Protein AF-A0A9D2BWP3-F1 (afdb_monomer)

Nearest PDB structures (foldseek):
  8wkn-assembly1_B  TM=4.792E-01  e=4.115E+00  Bacillus subtilis

Solvent-accessible surface area (backbone atoms only — not comparable to full-atom values): 3961 Å² total; per-residue (Å²): 127,78,43,80,49,82,63,60,91,96,56,48,42,72,75,46,52,72,55,34,64,74,67,74,42,66,92,45,55,42,53,62,53,71,76,78,56,44,54,86,92,55,70,42,71,68,50,43,48,52,42,50,50,56,54,56,71,72,48,88,76,134

pLDDT: mean 91.49, std 7.72, range [63.97, 97.25]

Sequence (62 aa):
MKQVYIHGLGQTPASWEPVLHLLDTSSDAICPDLTKMVSAEDATYSTLYHSFTRFCDGLETP

Secondary structure (DSSP, 8-state):
--EE----TT--GGGGHHHHHHHT-TTTEE---GGGSS-STT--HHHHHHHHHHHHHTSPP-

Mean predicted aligned error: 3.65 Å

Orga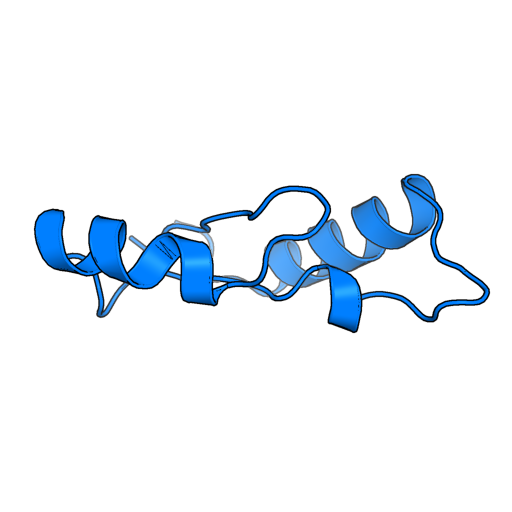nism: NCBI:txid2838589

Foldseek 3Di:
DADEDEDDPPDALCVCVVVCVVVVNVVRYDYDGLCVQDDPVGPDPVSSVVSVVVVVVPDDDD

Structure (mmCIF, N/CA/C/O backbone):
data_AF-A0A9D2BWP3-F1
#
_entry.id   AF-A0A9D2BWP3-F1
#
loop_
_atom_site.group_PDB
_atom_site.id
_atom_site.type_symbol
_atom_site.label_atom_id
_atom_site.label_alt_id
_atom_site.label_comp_id
_atom_site.label_asym_id
_atom_site.label_entity_id
_atom_site.label_seq_id
_atom_site.pdbx_PDB_ins_code
_atom_site.Cartn_x
_atom_site.Cartn_y
_atom_site.Cartn_z
_atom_site.occupancy
_atom_site.B_iso_or_equiv
_atom_site.auth_seq_id
_atom_site.auth_comp_id
_atom_site.auth_asym_id
_atom_sit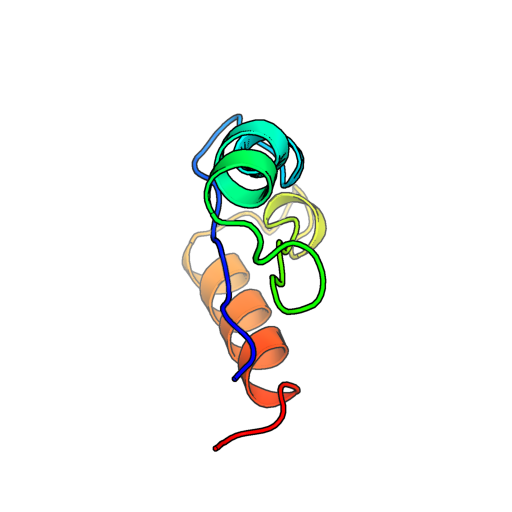e.auth_atom_id
_atom_site.pdbx_PDB_model_num
ATOM 1 N N . MET A 1 1 ? -14.606 -1.951 11.373 1.00 73.00 1 MET A N 1
ATOM 2 C CA . MET A 1 1 ? -14.535 -2.330 9.938 1.00 73.00 1 MET A CA 1
ATOM 3 C C . MET A 1 1 ? -13.158 -1.914 9.474 1.00 73.00 1 MET A C 1
ATOM 5 O O . MET A 1 1 ? -12.844 -0.741 9.625 1.00 73.00 1 MET A O 1
ATOM 9 N N . LYS A 1 2 ? -12.321 -2.841 8.999 1.00 81.62 2 LYS A N 1
ATOM 10 C CA . LYS A 1 2 ? -10.948 -2.491 8.608 1.00 81.62 2 LYS A CA 1
ATOM 11 C C . LYS A 1 2 ? -10.972 -1.668 7.316 1.00 81.62 2 LYS A C 1
ATOM 13 O O . LYS A 1 2 ? -11.720 -1.997 6.398 1.00 81.62 2 LYS A O 1
ATOM 18 N N . GLN A 1 3 ? -10.187 -0.596 7.257 1.00 90.12 3 GLN A N 1
ATOM 19 C CA . GLN A 1 3 ? -10.109 0.303 6.098 1.00 90.12 3 GLN A CA 1
ATOM 20 C C . GLN A 1 3 ? -8.705 0.245 5.496 1.00 90.12 3 GLN A C 1
ATOM 22 O O . GLN A 1 3 ? -7.718 0.331 6.224 1.00 90.12 3 GLN A O 1
ATOM 27 N N . VAL A 1 4 ? -8.610 0.102 4.172 1.00 94.06 4 VAL A N 1
ATOM 28 C CA . VAL A 1 4 ? -7.327 0.031 3.458 1.00 94.06 4 VAL A CA 1
ATOM 29 C C . VAL A 1 4 ? -6.989 1.396 2.861 1.00 94.06 4 VAL A C 1
ATOM 31 O O . VAL A 1 4 ? -7.747 1.924 2.049 1.00 94.06 4 VAL A O 1
ATOM 34 N N . TYR A 1 5 ? -5.836 1.944 3.238 1.00 95.50 5 TYR A N 1
ATOM 35 C CA . TYR A 1 5 ? -5.333 3.242 2.793 1.00 95.50 5 TYR A CA 1
ATOM 36 C C . TYR A 1 5 ? -4.150 3.044 1.842 1.00 95.50 5 TYR A C 1
ATOM 38 O O . TYR A 1 5 ? -3.081 2.578 2.237 1.00 95.50 5 TYR A O 1
ATOM 46 N N . ILE A 1 6 ? -4.339 3.385 0.567 1.00 96.94 6 ILE A N 1
ATOM 47 C CA . ILE A 1 6 ? -3.361 3.138 -0.501 1.00 96.94 6 ILE A CA 1
ATOM 48 C C . ILE A 1 6 ? -2.578 4.423 -0.783 1.00 96.94 6 ILE A C 1
ATOM 50 O O . ILE A 1 6 ? -3.173 5.462 -1.057 1.00 96.94 6 ILE A O 1
ATOM 54 N N . HIS A 1 7 ? -1.247 4.372 -0.706 1.00 96.56 7 HIS A N 1
ATOM 55 C CA . HIS A 1 7 ? -0.384 5.518 -1.013 1.00 96.56 7 HIS A CA 1
ATOM 56 C C . HIS A 1 7 ? -0.118 5.668 -2.526 1.00 96.56 7 HIS A C 1
ATOM 58 O O . HIS A 1 7 ? -0.293 4.726 -3.301 1.00 96.56 7 HIS A O 1
ATOM 64 N N . GLY A 1 8 ? 0.336 6.853 -2.948 1.00 93.69 8 GLY A N 1
ATOM 65 C CA . GLY A 1 8 ? 0.710 7.146 -4.337 1.00 93.69 8 GLY A CA 1
ATOM 66 C C . GLY A 1 8 ? 2.176 6.845 -4.683 1.00 93.69 8 GLY A C 1
ATOM 67 O O . GLY A 1 8 ? 2.963 6.392 -3.849 1.00 93.69 8 GLY A O 1
ATOM 68 N N . LEU A 1 9 ? 2.564 7.131 -5.932 1.00 92.12 9 LEU A N 1
ATOM 69 C CA . LEU A 1 9 ? 3.947 6.987 -6.406 1.00 92.12 9 LEU A CA 1
ATOM 70 C C . LEU A 1 9 ? 4.900 7.907 -5.622 1.00 92.12 9 LEU A C 1
ATOM 72 O O . LEU A 1 9 ? 4.622 9.091 -5.450 1.00 92.12 9 LEU A O 1
ATOM 76 N N . GLY A 1 10 ? 6.032 7.362 -5.165 1.00 91.44 10 GLY A N 1
ATOM 77 C CA . GLY A 1 10 ? 7.031 8.093 -4.372 1.00 91.44 10 GLY A CA 1
ATOM 78 C C . GLY A 1 10 ? 6.659 8.287 -2.896 1.00 91.44 10 GLY A C 1
ATOM 79 O O . GLY A 1 10 ? 7.456 8.829 -2.136 1.00 91.44 10 GLY A O 1
ATOM 80 N N . GLN A 1 11 ? 5.476 7.830 -2.485 1.00 95.88 11 GLN A N 1
ATOM 81 C CA . GLN A 1 11 ? 5.038 7.798 -1.092 1.00 95.88 11 GLN A CA 1
ATOM 82 C C . GLN A 1 11 ? 5.249 6.406 -0.484 1.00 95.88 11 GLN A C 1
ATOM 84 O O . GLN A 1 11 ? 5.547 5.438 -1.182 1.00 95.88 11 GLN A O 1
ATOM 89 N N . THR A 1 12 ? 5.067 6.315 0.830 1.00 96.62 12 THR A N 1
ATOM 90 C CA . THR A 1 12 ? 5.089 5.073 1.615 1.00 96.62 12 THR A CA 1
ATOM 91 C C . THR A 1 12 ? 3.864 5.047 2.538 1.00 96.62 12 THR A C 1
ATOM 93 O O . THR A 1 12 ? 3.195 6.079 2.678 1.00 96.62 12 THR A O 1
ATOM 96 N N . PRO A 1 13 ? 3.571 3.928 3.229 1.00 97.12 13 PRO A N 1
ATOM 97 C CA . PRO A 1 13 ? 2.499 3.875 4.229 1.00 97.12 13 PRO A CA 1
ATOM 98 C C . PRO A 1 13 ? 2.522 5.011 5.261 1.00 97.12 13 PRO A C 1
ATOM 100 O O . PRO A 1 13 ? 1.465 5.482 5.669 1.00 97.12 13 PRO A O 1
ATOM 103 N N . ALA A 1 14 ? 3.711 5.508 5.619 1.00 96.38 14 ALA A N 1
ATOM 104 C CA . ALA A 1 14 ? 3.886 6.592 6.587 1.00 96.38 14 ALA A CA 1
ATOM 105 C C . ALA A 1 14 ? 3.206 7.908 6.162 1.00 96.38 14 ALA A C 1
ATOM 107 O O . ALA A 1 14 ? 2.900 8.750 7.000 1.00 96.38 14 ALA A O 1
ATOM 108 N N . SER A 1 15 ? 2.901 8.083 4.868 1.00 96.44 15 SER A N 1
ATOM 109 C CA . SER A 1 15 ? 2.161 9.257 4.377 1.00 96.44 15 SER A CA 1
ATOM 110 C C . SER A 1 15 ? 0.754 9.376 4.978 1.00 96.44 15 SER A C 1
ATOM 112 O O . SER A 1 15 ? 0.185 10.467 4.980 1.00 96.44 15 SER A O 1
ATOM 114 N N . TRP A 1 16 ? 0.204 8.281 5.512 1.00 95.94 16 TRP A N 1
ATOM 115 C CA . TRP A 1 16 ? -1.102 8.268 6.166 1.00 95.94 16 TRP A CA 1
ATOM 116 C C . TRP A 1 16 ? -1.054 8.586 7.664 1.00 95.94 16 TRP A C 1
ATOM 118 O O . TRP A 1 16 ? -2.098 8.919 8.217 1.00 95.94 16 TRP A O 1
ATOM 128 N N . GLU A 1 17 ? 0.110 8.561 8.325 1.00 94.62 17 GLU A N 1
ATOM 129 C CA . GLU A 1 17 ? 0.211 8.766 9.782 1.00 94.62 17 GLU A CA 1
ATOM 130 C C . GLU A 1 17 ? -0.486 10.049 10.276 1.00 94.62 17 GLU A C 1
ATOM 132 O O . GLU A 1 17 ? -1.300 9.950 11.200 1.00 94.62 17 GLU A O 1
ATOM 137 N N . PRO A 1 18 ? -0.283 11.237 9.659 1.00 95.50 18 PRO A N 1
ATOM 138 C CA . PRO A 1 18 ? -0.950 12.455 10.118 1.00 95.50 18 PRO A CA 1
ATOM 139 C C . PRO A 1 18 ? -2.472 12.393 9.951 1.00 95.50 18 PRO A C 1
ATOM 141 O O . PRO A 1 18 ? -3.213 12.916 10.778 1.00 95.50 18 PRO A O 1
ATOM 144 N N . VAL A 1 19 ? -2.945 11.739 8.887 1.00 94.25 19 VAL A N 1
ATOM 145 C CA . VAL A 1 19 ? -4.376 11.600 8.589 1.00 94.25 19 VAL A CA 1
ATOM 146 C C . VAL A 1 19 ? -5.029 10.640 9.578 1.00 94.25 19 VAL A C 1
ATOM 148 O O . VAL A 1 19 ? -6.061 10.968 10.153 1.00 94.25 19 VAL A O 1
ATOM 151 N N . LEU A 1 20 ? -4.410 9.487 9.835 1.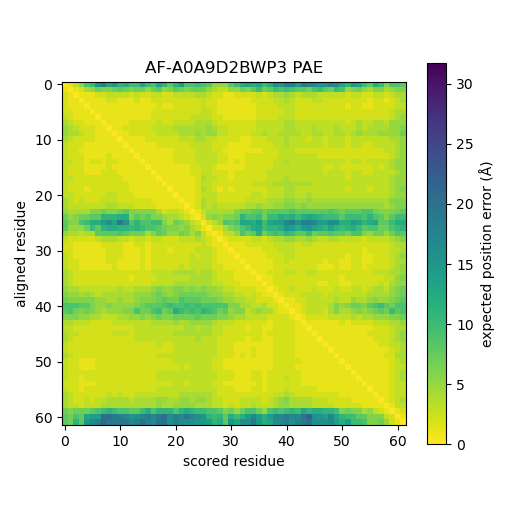00 94.31 20 LEU A N 1
ATOM 152 C CA . LEU A 1 20 ? -4.920 8.489 10.779 1.00 94.31 20 LEU A CA 1
ATOM 153 C C . LEU A 1 20 ? -4.956 9.009 12.215 1.00 94.31 20 LEU A C 1
ATOM 155 O O . LEU A 1 20 ? -5.871 8.667 12.963 1.00 94.31 20 LEU A O 1
ATOM 159 N N . HIS A 1 21 ? -3.990 9.851 12.587 1.00 92.62 21 HIS A N 1
ATOM 160 C CA . HIS A 1 21 ? -3.999 10.532 13.876 1.00 92.62 21 HIS A CA 1
ATOM 161 C C . HIS A 1 21 ? -5.202 11.476 14.014 1.00 92.62 21 HIS A C 1
ATOM 163 O O . HIS A 1 21 ? -5.849 11.493 15.055 1.00 92.62 21 HIS A O 1
ATOM 169 N N . LEU A 1 22 ? -5.533 12.227 12.959 1.00 94.25 22 LEU A N 1
ATOM 170 C CA . LEU A 1 22 ? -6.674 13.151 12.956 1.00 94.25 22 LEU A CA 1
ATOM 171 C C . LEU A 1 22 ? -8.033 12.444 12.880 1.00 94.25 22 LEU A C 1
ATOM 173 O O . LEU A 1 22 ? -9.024 12.984 13.366 1.00 94.25 22 LEU A O 1
ATOM 177 N N . LEU A 1 23 ? -8.090 11.267 12.256 1.00 90.31 23 LEU A N 1
ATOM 178 C CA . LEU A 1 23 ? -9.316 10.477 12.132 1.00 90.31 23 LEU A CA 1
ATOM 179 C C . LEU A 1 23 ? -9.633 9.640 13.380 1.00 90.31 23 LEU A C 1
ATOM 181 O O . LEU A 1 23 ? -10.747 9.139 13.480 1.00 90.31 23 LEU A O 1
ATOM 185 N N . ASP A 1 24 ? -8.684 9.484 14.310 1.00 87.19 24 ASP A N 1
ATOM 186 C CA . ASP A 1 24 ? -8.782 8.580 15.470 1.00 87.19 24 ASP A CA 1
ATOM 187 C C . ASP A 1 24 ? -9.071 7.112 15.076 1.00 87.19 24 ASP A C 1
ATOM 189 O O . ASP A 1 24 ? -9.721 6.350 15.786 1.00 87.19 24 ASP A O 1
ATOM 193 N N . THR A 1 25 ? -8.580 6.690 13.903 1.00 81.31 25 THR A N 1
ATOM 194 C CA . THR A 1 25 ? -8.814 5.347 13.328 1.00 81.31 25 THR A CA 1
ATOM 195 C C . THR A 1 25 ? -7.551 4.487 13.263 1.00 81.31 25 THR A C 1
ATOM 197 O O . THR A 1 25 ? -7.489 3.520 12.501 1.00 81.31 25 THR A O 1
ATOM 200 N N . SER A 1 26 ? -6.516 4.833 14.032 1.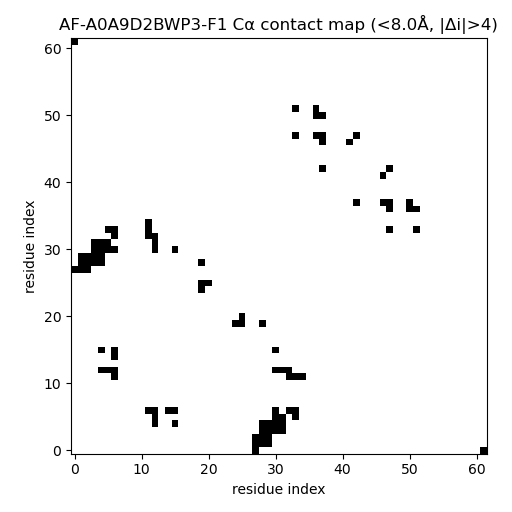00 68.94 26 SER A N 1
ATOM 201 C CA . SER A 1 26 ? -5.198 4.184 13.937 1.00 68.94 26 SER A CA 1
ATOM 202 C C . SER A 1 26 ? -5.213 2.669 14.205 1.00 68.94 26 SER A C 1
ATOM 204 O O . SER A 1 26 ? -4.381 1.958 13.648 1.00 68.94 26 SER A O 1
ATOM 206 N N . SER A 1 27 ? -6.168 2.155 14.991 1.00 73.62 27 SER A N 1
ATOM 207 C CA . SER A 1 27 ? -6.278 0.724 15.322 1.00 73.62 27 SER A CA 1
ATOM 208 C C . SER A 1 27 ? -6.824 -0.149 14.186 1.00 73.62 27 SER A C 1
ATOM 210 O O . SER A 1 27 ? -6.544 -1.346 14.146 1.00 73.62 27 SER A O 1
ATOM 212 N N . ASP A 1 28 ? -7.589 0.442 13.266 1.00 83.31 28 ASP A N 1
ATOM 213 C CA . ASP A 1 28 ? -8.387 -0.281 12.265 1.00 83.31 28 ASP A CA 1
ATOM 214 C C . ASP A 1 28 ? -7.901 -0.025 10.826 1.00 83.31 28 ASP A C 1
ATOM 216 O O . ASP A 1 28 ? -8.427 -0.596 9.861 1.00 83.31 28 ASP A O 1
ATOM 220 N N . ALA A 1 29 ? -6.898 0.842 10.673 1.00 90.88 29 ALA A N 1
ATOM 221 C CA . ALA A 1 29 ? -6.328 1.223 9.394 1.00 90.88 29 ALA A CA 1
ATOM 222 C C . ALA A 1 29 ? -5.240 0.246 8.936 1.00 90.88 29 ALA A C 1
ATOM 224 O O . ALA A 1 29 ? -4.306 -0.087 9.664 1.00 90.88 29 ALA A O 1
ATOM 225 N N . ILE A 1 30 ? -5.330 -0.164 7.676 1.00 94.56 30 ILE A N 1
ATOM 226 C CA . ILE A 1 30 ? -4.350 -1.008 7.004 1.00 94.56 30 ILE A CA 1
ATOM 227 C C . ILE A 1 30 ? -3.661 -0.164 5.933 1.00 94.56 30 ILE A C 1
ATOM 229 O O . ILE A 1 30 ? -4.307 0.291 4.992 1.00 94.56 30 ILE A O 1
ATOM 233 N N . CYS A 1 31 ? -2.348 0.022 6.056 1.00 95.75 31 CYS A N 1
ATOM 234 C CA . CYS A 1 31 ? -1.552 0.821 5.121 1.00 95.75 31 CYS A CA 1
ATOM 235 C C . CYS A 1 31 ? -0.492 -0.065 4.443 1.00 95.75 31 CYS A C 1
ATOM 237 O O . CYS A 1 31 ? 0.637 -0.147 4.932 1.00 95.75 31 CYS A O 1
ATOM 239 N N . PRO A 1 32 ? -0.839 -0.789 3.365 1.00 96.62 32 PRO A N 1
ATOM 240 C CA . PRO A 1 32 ? 0.109 -1.652 2.674 1.00 96.62 32 PRO A CA 1
ATOM 241 C C . PRO A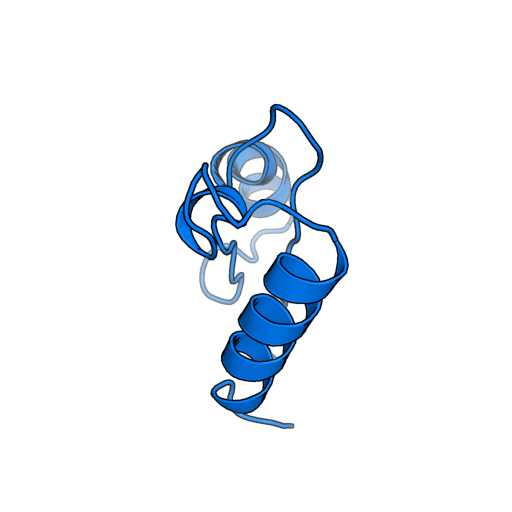 1 32 ? 1.200 -0.843 1.967 1.00 96.62 32 PRO A C 1
ATOM 243 O O . PRO A 1 32 ? 0.943 0.222 1.408 1.00 96.62 32 PRO A O 1
ATOM 246 N N . ASP A 1 33 ? 2.416 -1.386 1.947 1.00 96.88 33 ASP A N 1
ATOM 247 C CA . ASP A 1 33 ? 3.529 -0.840 1.171 1.00 96.88 33 ASP A CA 1
ATOM 248 C C . ASP A 1 33 ? 3.527 -1.449 -0.233 1.00 96.88 33 ASP A C 1
ATOM 250 O O . ASP A 1 33 ? 3.973 -2.584 -0.428 1.00 96.88 33 ASP A O 1
ATOM 254 N N . LEU A 1 34 ? 3.023 -0.695 -1.213 1.00 95.62 34 LEU A N 1
ATOM 255 C CA . LEU A 1 34 ? 2.909 -1.163 -2.595 1.00 95.62 34 LEU A CA 1
ATOM 256 C C . LEU A 1 34 ? 4.275 -1.489 -3.211 1.00 95.62 34 LEU A C 1
ATOM 258 O O . LEU A 1 34 ? 4.384 -2.401 -4.027 1.00 95.62 34 LEU A O 1
ATOM 262 N N . THR A 1 35 ? 5.330 -0.777 -2.805 1.00 93.06 35 THR A N 1
ATOM 263 C CA . THR A 1 35 ? 6.680 -0.988 -3.351 1.00 93.06 35 THR A CA 1
ATOM 264 C C . THR A 1 35 ? 7.295 -2.303 -2.886 1.00 93.06 35 THR A C 1
ATOM 266 O O . THR A 1 35 ? 8.143 -2.860 -3.574 1.00 93.06 35 THR A O 1
ATOM 269 N N . LYS A 1 36 ? 6.829 -2.838 -1.752 1.00 95.12 36 LYS A N 1
ATOM 270 C CA 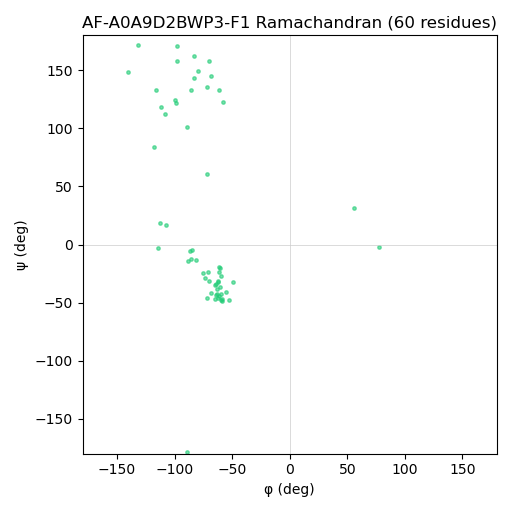. LYS A 1 36 ? 7.239 -4.150 -1.236 1.00 95.12 36 LYS A CA 1
ATOM 271 C C . LYS A 1 36 ? 6.423 -5.314 -1.804 1.00 95.12 36 LYS A C 1
ATOM 273 O O . LYS A 1 36 ? 6.742 -6.464 -1.514 1.00 95.12 36 LYS A O 1
ATOM 278 N N . MET A 1 37 ? 5.375 -5.043 -2.586 1.00 95.06 37 MET A N 1
ATOM 279 C CA . MET A 1 37 ? 4.506 -6.077 -3.169 1.00 95.06 37 MET A CA 1
ATOM 280 C C . MET A 1 37 ? 5.022 -6.649 -4.493 1.00 95.06 37 MET A C 1
ATOM 282 O O . MET A 1 37 ? 4.491 -7.656 -4.970 1.00 95.06 37 MET A O 1
ATOM 286 N N . VAL A 1 38 ? 6.019 -6.007 -5.103 1.00 93.88 38 VAL A N 1
ATOM 287 C CA . VAL A 1 38 ? 6.590 -6.392 -6.398 1.00 93.88 38 VAL A CA 1
ATOM 288 C C . VAL A 1 38 ? 8.107 -6.219 -6.383 1.00 93.88 38 VAL A C 1
ATOM 290 O O . VAL A 1 38 ? 8.631 -5.343 -5.697 1.00 93.88 38 VAL A O 1
ATOM 293 N N . SER A 1 39 ? 8.818 -7.060 -7.134 1.00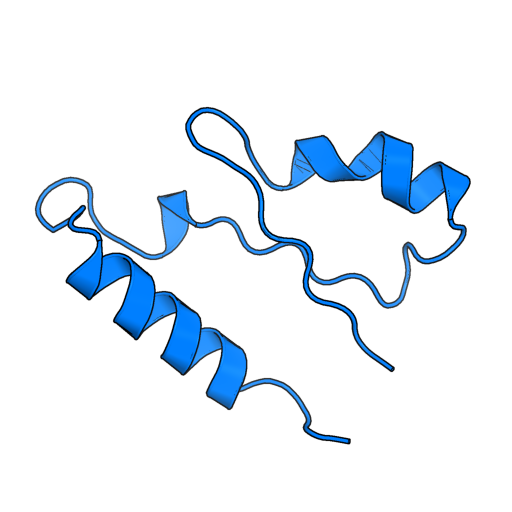 92.12 39 SER A N 1
ATOM 294 C CA . SER A 1 39 ? 10.245 -6.868 -7.405 1.00 92.12 39 SER A CA 1
ATOM 295 C C . SER A 1 39 ? 10.441 -5.668 -8.340 1.00 92.12 39 SER A C 1
ATOM 297 O O . SER A 1 39 ? 9.536 -5.291 -9.088 1.00 92.12 39 SER A O 1
ATOM 299 N N . ALA A 1 40 ? 11.637 -5.074 -8.329 1.00 88.69 40 ALA A N 1
ATOM 300 C CA . ALA A 1 40 ? 11.966 -3.985 -9.250 1.00 88.69 40 ALA A CA 1
ATOM 301 C C . ALA A 1 40 ? 11.926 -4.437 -10.722 1.00 88.69 40 ALA A C 1
ATOM 303 O O . ALA A 1 40 ? 11.558 -3.654 -11.594 1.00 88.69 40 ALA A O 1
ATOM 304 N N . GLU A 1 41 ? 12.276 -5.698 -10.988 1.00 90.44 41 GLU A N 1
ATOM 305 C CA . GLU A 1 41 ? 12.277 -6.287 -12.330 1.00 90.44 41 GLU A CA 1
ATOM 306 C C . GLU A 1 41 ? 10.859 -6.491 -12.890 1.00 90.44 41 GLU A C 1
ATOM 308 O O . GLU A 1 41 ? 10.655 -6.349 -14.095 1.00 90.44 41 GLU A O 1
ATOM 313 N N . ASP A 1 42 ? 9.872 -6.747 -12.022 1.00 91.94 42 ASP A N 1
ATOM 314 C CA . ASP A 1 42 ? 8.483 -7.043 -12.402 1.00 91.94 42 ASP A CA 1
ATOM 315 C C . ASP A 1 42 ? 7.509 -5.895 -12.093 1.00 91.94 42 ASP A C 1
ATOM 317 O O . ASP A 1 42 ? 6.292 -6.108 -12.052 1.00 91.94 42 ASP A O 1
ATOM 321 N N . ALA A 1 43 ? 8.015 -4.677 -11.866 1.00 91.50 43 ALA A N 1
ATOM 322 C CA . ALA A 1 43 ? 7.250 -3.505 -11.429 1.00 91.50 43 ALA A CA 1
ATOM 323 C C . ALA A 1 43 ? 6.338 -2.917 -12.529 1.00 91.50 43 ALA A C 1
ATOM 325 O O . ALA A 1 43 ? 6.450 -1.757 -12.930 1.00 91.50 43 ALA A O 1
ATOM 326 N N . THR A 1 44 ? 5.399 -3.722 -13.022 1.00 95.06 44 THR A N 1
ATOM 327 C CA . THR A 1 44 ? 4.320 -3.302 -13.917 1.00 95.06 44 THR A CA 1
ATOM 328 C C . THR A 1 44 ? 3.039 -3.057 -13.127 1.00 95.06 44 THR A C 1
ATOM 330 O O . THR A 1 44 ? 2.827 -3.633 -12.057 1.00 95.06 44 THR A O 1
ATOM 333 N N . TYR A 1 45 ? 2.129 -2.252 -13.686 1.00 94.44 45 TYR A N 1
ATOM 334 C CA . TYR A 1 45 ? 0.797 -2.079 -13.102 1.00 94.44 45 TYR A CA 1
ATOM 335 C C . TYR A 1 45 ? 0.071 -3.418 -12.931 1.00 94.44 45 TYR A C 1
ATOM 337 O O . TYR A 1 45 ? -0.551 -3.641 -11.901 1.00 94.44 45 TYR A O 1
ATOM 345 N N . SER A 1 46 ? 0.170 -4.323 -13.913 1.00 97.06 46 SER A N 1
ATOM 346 C CA . SER A 1 46 ? -0.518 -5.614 -13.854 1.00 97.06 46 SER A CA 1
ATOM 347 C C . SER A 1 46 ? 0.007 -6.475 -12.707 1.00 97.06 46 SER A C 1
ATOM 349 O O . SER A 1 46 ? -0.792 -6.990 -11.930 1.00 97.06 46 SER A O 1
ATOM 351 N N . THR A 1 47 ? 1.328 -6.587 -12.549 1.00 97.25 47 THR A N 1
ATOM 352 C CA . THR A 1 47 ? 1.931 -7.337 -11.438 1.00 97.25 47 THR A CA 1
ATOM 353 C C . THR A 1 47 ? 1.510 -6.749 -10.095 1.00 97.25 47 THR A C 1
ATOM 355 O O . THR A 1 47 ? 1.039 -7.477 -9.224 1.00 97.25 47 THR A O 1
ATOM 358 N N . LEU A 1 48 ? 1.605 -5.422 -9.948 1.00 96.31 48 LEU A N 1
ATOM 359 C CA . LEU A 1 48 ? 1.220 -4.735 -8.718 1.00 96.31 48 LEU A CA 1
ATOM 360 C C . LEU A 1 48 ? -0.265 -4.925 -8.398 1.00 96.31 48 LEU A C 1
ATOM 362 O O . LEU A 1 48 ? -0.611 -5.223 -7.258 1.00 96.31 48 LEU A O 1
ATOM 366 N N . TYR A 1 49 ? -1.133 -4.794 -9.402 1.00 96.38 49 TYR A N 1
ATOM 367 C CA . TYR A 1 49 ? -2.569 -5.001 -9.262 1.00 96.38 49 TYR A CA 1
ATOM 368 C C . TYR A 1 49 ? -2.881 -6.419 -8.778 1.00 96.38 49 TYR A C 1
ATOM 370 O O . TYR A 1 49 ? -3.610 -6.575 -7.805 1.00 96.38 49 TYR A O 1
ATOM 378 N N . HIS A 1 50 ? -2.291 -7.453 -9.386 1.00 97.12 50 HIS A N 1
ATOM 379 C CA . HIS A 1 50 ? -2.511 -8.837 -8.955 1.00 97.12 50 HIS A CA 1
ATOM 380 C C . HIS A 1 50 ? -1.990 -9.096 -7.535 1.00 97.12 50 HIS A C 1
ATOM 382 O O . HIS A 1 50 ? -2.691 -9.725 -6.739 1.00 97.12 50 HIS A O 1
ATOM 388 N N . SER A 1 51 ? -0.796 -8.595 -7.193 1.00 96.81 51 SER A N 1
ATOM 389 C CA . SER A 1 51 ? -0.257 -8.698 -5.831 1.00 96.81 51 SER A CA 1
ATOM 390 C C . SER A 1 51 ? -1.167 -8.013 -4.808 1.00 96.81 51 SER A C 1
ATOM 392 O O . SER A 1 51 ? -1.433 -8.576 -3.745 1.00 96.81 51 SER A O 1
ATOM 394 N N . PHE A 1 52 ? -1.681 -6.826 -5.136 1.00 96.81 52 PHE A N 1
ATOM 395 C CA . PHE A 1 52 ? -2.589 -6.080 -4.271 1.00 96.81 52 PHE A CA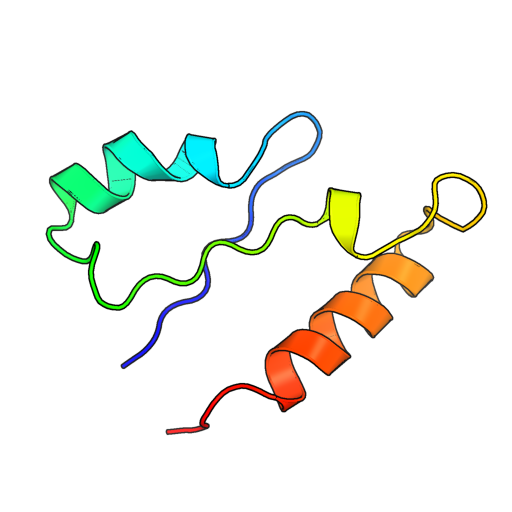 1
ATOM 396 C C . PHE A 1 52 ? -3.962 -6.757 -4.135 1.00 96.81 52 PHE A C 1
ATOM 398 O O . PHE A 1 52 ? -4.477 -6.862 -3.025 1.00 96.81 52 PHE A O 1
ATOM 405 N N . THR A 1 53 ? -4.533 -7.291 -5.217 1.00 96.06 53 THR A N 1
ATOM 406 C CA . THR A 1 53 ? -5.777 -8.078 -5.159 1.00 96.06 53 THR A CA 1
ATOM 407 C C . THR A 1 53 ? -5.614 -9.292 -4.250 1.00 96.06 53 THR A C 1
ATOM 409 O O . THR A 1 53 ? -6.424 -9.486 -3.350 1.00 96.06 53 THR A O 1
ATOM 412 N N . ARG A 1 54 ? -4.515 -10.046 -4.388 1.00 96.19 54 ARG A N 1
ATOM 413 C CA . ARG A 1 54 ? -4.225 -11.193 -3.514 1.00 96.19 54 ARG A CA 1
ATOM 414 C C . ARG A 1 54 ? -4.085 -10.791 -2.044 1.00 96.19 54 ARG A C 1
ATOM 416 O O . ARG A 1 54 ? -4.465 -11.553 -1.159 1.00 96.19 54 ARG A O 1
ATOM 423 N N . PHE A 1 55 ? -3.511 -9.619 -1.779 1.00 95.75 55 PHE A N 1
ATOM 424 C CA . PHE A 1 55 ? -3.468 -9.055 -0.433 1.00 95.75 55 PHE A CA 1
ATOM 425 C C . PHE A 1 55 ? -4.884 -8.792 0.104 1.00 95.75 55 PHE A C 1
ATOM 427 O O . PHE A 1 55 ? -5.183 -9.195 1.226 1.00 95.75 55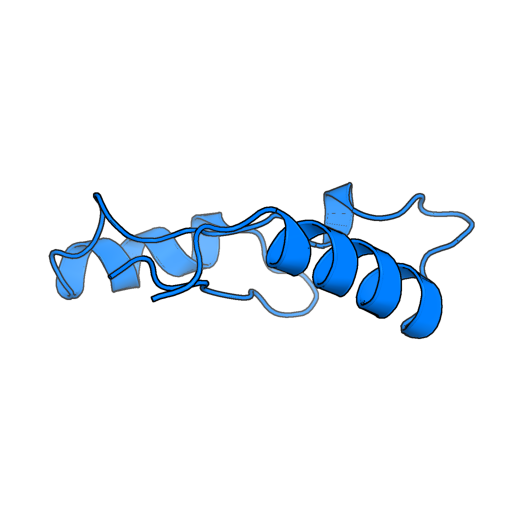 PHE A O 1
ATOM 434 N N . CYS A 1 56 ? -5.758 -8.185 -0.704 1.00 93.94 56 CYS A N 1
ATOM 435 C CA . CYS A 1 56 ? -7.153 -7.924 -0.345 1.00 93.94 56 CYS A CA 1
ATOM 436 C C . CYS A 1 56 ? -7.962 -9.208 -0.110 1.00 93.94 56 CYS A C 1
ATOM 438 O O . CYS A 1 56 ? -8.746 -9.246 0.833 1.00 93.94 56 CYS A O 1
ATOM 440 N N . ASP A 1 57 ? -7.737 -10.264 -0.896 1.00 93.81 57 ASP A N 1
ATOM 441 C CA . ASP A 1 57 ? -8.407 -11.565 -0.726 1.00 93.81 57 ASP A CA 1
ATOM 442 C C . ASP A 1 57 ? -8.110 -12.216 0.639 1.00 93.81 57 ASP A C 1
ATOM 444 O O . ASP A 1 57 ? -8.881 -13.044 1.121 1.00 93.81 57 ASP A O 1
ATOM 448 N N . GLY A 1 58 ? -6.985 -11.856 1.269 1.00 92.25 58 GLY A N 1
ATOM 449 C CA . GLY A 1 58 ? -6.608 -12.315 2.607 1.00 92.25 58 GLY A CA 1
ATOM 450 C C . GLY A 1 58 ? -7.207 -11.493 3.752 1.00 92.25 58 GLY A C 1
ATOM 451 O O . GLY A 1 58 ? -6.994 -11.836 4.917 1.00 92.25 58 GLY A O 1
ATOM 452 N N . LEU A 1 59 ? -7.912 -10.400 3.452 1.00 90.81 59 LEU A N 1
ATOM 453 C CA . LEU A 1 59 ? -8.567 -9.579 4.463 1.00 90.81 59 LEU A CA 1
ATOM 454 C C . LEU A 1 59 ? -9.925 -10.177 4.832 1.00 90.81 59 LEU A C 1
ATOM 456 O O . LEU A 1 59 ? -10.655 -10.690 3.987 1.00 90.81 59 LEU A O 1
ATOM 460 N N . GLU A 1 60 ? -10.279 -10.081 6.113 1.00 80.06 60 GLU A N 1
ATOM 461 C CA . GLU A 1 60 ? -11.626 -10.420 6.571 1.00 80.06 60 GLU A CA 1
ATOM 462 C C . GLU A 1 60 ? -12.642 -9.553 5.825 1.00 80.06 60 GLU A C 1
ATOM 464 O O . GLU A 1 60 ? -12.569 -8.320 5.851 1.00 80.06 60 GLU A O 1
ATOM 469 N N . THR A 1 61 ? -13.575 -10.213 5.142 1.00 66.31 61 THR A N 1
ATOM 470 C CA . THR A 1 61 ? -14.696 -9.548 4.486 1.00 66.31 61 THR A CA 1
ATOM 471 C C . THR A 1 61 ? -15.779 -9.220 5.522 1.00 66.31 61 THR A C 1
ATOM 473 O O . THR A 1 61 ? -15.868 -9.916 6.536 1.00 66.31 61 THR A O 1
ATOM 476 N N . PRO A 1 62 ? -16.549 -8.133 5.328 1.00 63.97 62 PRO A N 1
ATOM 477 C CA . PRO A 1 62 ? -17.689 -7.807 6.184 1.00 63.97 62 PRO A CA 1
ATOM 478 C C . PRO A 1 62 ? -18.743 -8.916 6.249 1.00 63.97 62 PRO A C 1
ATOM 480 O O . PRO A 1 62 ? -18.980 -9.563 5.202 1.00 63.97 62 PRO A O 1
#

Radius of gyration: 12.7 Å; Cα contacts (8 Å, |Δi|>4): 51; chains: 1; bounding box: 30×26×29 Å